Protein AF-A0A6H0V696-F1 (afdb_monomer)

InterPro domains:
  IPR004191 Integrase, Tn916-type, N-terminal DNA binding [PF02920] (1-30)
  IPR016177 DNA-binding domain superfamily [SSF54171] (3-30)

Sequence (32 aa):
MSEKRRDNKGRILKTGESQRKDGRYLYKYIYI

Secondary structure (DSSP, 8-state):
-PPPPB-TTSPBPPTTEEE-TTS-EEE-----

Structure (mmCIF, N/CA/C/O backbone):
data_AF-A0A6H0V696-F1
#
_entry.id   AF-A0A6H0V696-F1
#
loop_
_atom_site.group_PDB
_atom_site.id
_atom_site.type_symbol
_atom_site.label_atom_id
_atom_site.label_alt_id
_atom_site.label_comp_id
_atom_site.label_asym_id
_atom_site.label_entity_id
_atom_site.label_seq_id
_atom_site.pdbx_PDB_ins_code
_atom_site.Cartn_x
_atom_site.Cartn_y
_atom_site.Cartn_z
_atom_site.occupancy
_atom_site.B_iso_or_equiv
_atom_site.auth_seq_id
_atom_site.auth_comp_id
_atom_site.auth_asym_id
_atom_site.auth_atom_id
_atom_site.pdbx_PDB_model_num
ATOM 1 N N . MET A 1 1 ? -0.686 17.508 9.227 1.00 67.12 1 MET A N 1
ATOM 2 C CA . MET A 1 1 ? -0.385 16.063 9.334 1.00 67.12 1 MET A CA 1
ATOM 3 C C . MET A 1 1 ? -0.916 15.400 8.076 1.00 67.12 1 MET A C 1
ATOM 5 O O . MET A 1 1 ? -2.126 15.365 7.920 1.00 67.12 1 MET A O 1
ATOM 9 N N . SER A 1 2 ? -0.052 14.990 7.142 1.00 78.62 2 SER A N 1
ATOM 10 C CA . SER A 1 2 ? -0.512 14.301 5.925 1.00 78.62 2 SER A CA 1
ATOM 11 C C . SER A 1 2 ? -1.177 12.980 6.315 1.00 78.62 2 SER A C 1
ATOM 13 O O . SER A 1 2 ? -0.635 12.241 7.145 1.00 78.62 2 SER A O 1
ATOM 15 N N . GLU A 1 3 ? -2.364 12.713 5.778 1.00 84.00 3 GLU A N 1
ATOM 16 C CA . GLU A 1 3 ? -3.092 11.485 6.066 1.00 84.00 3 GLU A CA 1
ATOM 17 C C . GLU A 1 3 ? -2.284 10.282 5.565 1.00 84.00 3 GLU A C 1
ATOM 19 O O . GLU A 1 3 ? -1.930 10.170 4.389 1.00 84.00 3 GLU A O 1
ATOM 24 N N . LYS A 1 4 ? -1.922 9.385 6.487 1.00 89.56 4 LYS A N 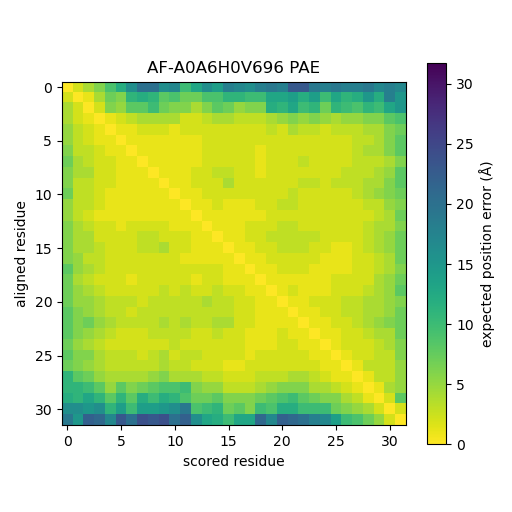1
ATOM 25 C CA . LYS A 1 4 ? -1.132 8.201 6.148 1.00 89.56 4 LYS A CA 1
ATOM 26 C C . LYS A 1 4 ? -2.041 7.147 5.534 1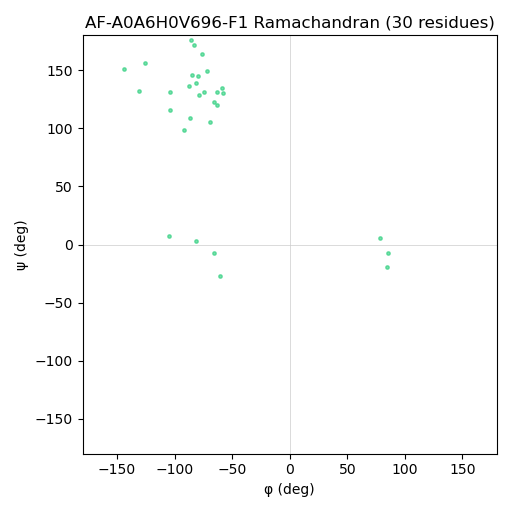.00 89.56 4 LYS A C 1
ATOM 28 O O . LYS A 1 4 ? -3.029 6.751 6.1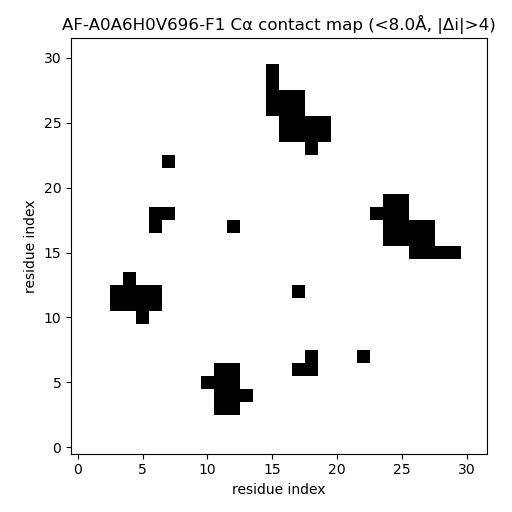47 1.00 89.56 4 LYS A O 1
ATOM 33 N N . ARG A 1 5 ? -1.652 6.627 4.368 1.00 93.19 5 ARG A N 1
ATOM 34 C CA . ARG A 1 5 ? -2.303 5.466 3.749 1.00 93.19 5 ARG A CA 1
ATOM 35 C C . ARG A 1 5 ? -2.234 4.260 4.681 1.00 93.19 5 ARG A C 1
ATOM 37 O O . ARG A 1 5 ? -1.165 3.959 5.214 1.00 93.19 5 ARG A O 1
ATOM 44 N N . ARG A 1 6 ? -3.357 3.557 4.834 1.00 94.81 6 ARG A N 1
ATOM 45 C CA . ARG A 1 6 ? -3.458 2.334 5.635 1.00 94.81 6 ARG A CA 1
ATOM 46 C C . ARG A 1 6 ? -4.028 1.177 4.831 1.00 94.81 6 ARG A C 1
ATO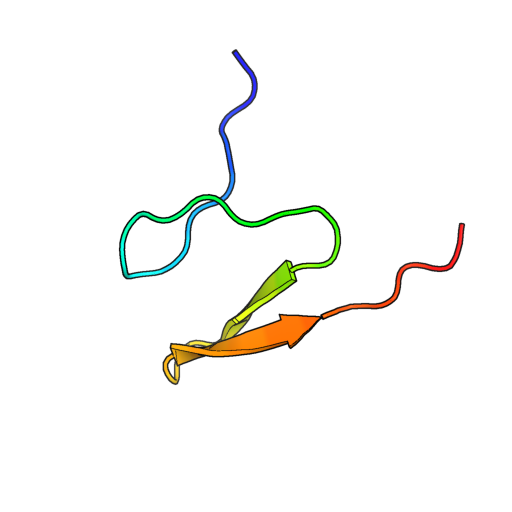M 48 O O . ARG A 1 6 ? -4.714 1.385 3.834 1.00 94.81 6 ARG A O 1
ATOM 55 N N . ASP A 1 7 ? -3.709 -0.029 5.268 1.00 94.62 7 ASP A N 1
ATOM 56 C CA . ASP A 1 7 ? -4.338 -1.254 4.793 1.00 94.62 7 ASP A CA 1
ATOM 57 C C . ASP A 1 7 ? -5.634 -1.561 5.575 1.00 94.62 7 ASP A C 1
ATOM 59 O O . ASP A 1 7 ? -5.968 -0.894 6.557 1.00 94.62 7 ASP A O 1
ATOM 63 N N . A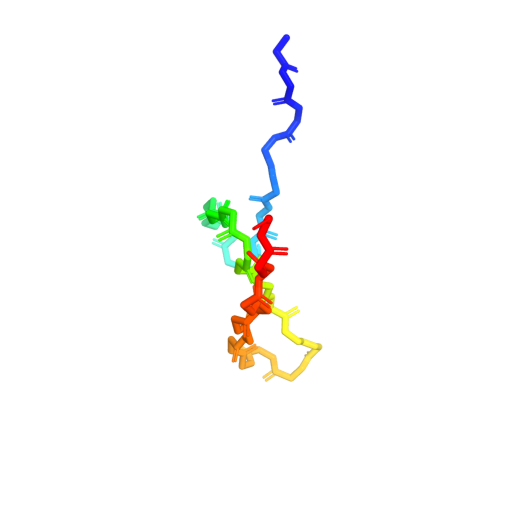SN A 1 8 ? -6.344 -2.617 5.180 1.00 94.19 8 ASN A N 1
ATOM 64 C CA . ASN A 1 8 ? -7.578 -3.078 5.826 1.00 94.19 8 ASN A CA 1
ATOM 65 C C . ASN A 1 8 ? -7.364 -3.589 7.264 1.00 94.19 8 ASN A C 1
ATOM 67 O O . ASN A 1 8 ? -8.329 -3.902 7.953 1.00 94.19 8 ASN A O 1
ATOM 71 N N . LYS A 1 9 ? -6.110 -3.705 7.721 1.00 93.19 9 LYS A N 1
ATOM 72 C CA . LYS A 1 9 ? -5.736 -4.078 9.092 1.00 93.19 9 LYS A CA 1
ATOM 73 C C . LYS A 1 9 ? -5.247 -2.868 9.904 1.00 93.19 9 LYS A C 1
ATOM 75 O O . LYS A 1 9 ? -4.754 -3.043 11.013 1.00 93.19 9 LYS A O 1
ATOM 80 N N . GLY A 1 10 ? -5.351 -1.650 9.363 1.00 93.75 10 GLY A N 1
ATOM 81 C CA . GLY A 1 10 ? -4.956 -0.404 10.025 1.00 93.75 10 GLY A CA 1
ATOM 82 C C . GLY A 1 10 ? -3.450 -0.106 10.027 1.00 93.75 10 GLY A C 1
ATOM 83 O O . GLY A 1 10 ? -3.028 0.887 10.633 1.00 93.75 10 GLY A O 1
ATOM 84 N N . ARG A 1 11 ? -2.633 -0.917 9.342 1.00 94.81 11 ARG A N 1
ATOM 85 C CA . ARG A 1 11 ? -1.176 -0.737 9.221 1.00 94.81 11 ARG A CA 1
ATOM 86 C C . ARG A 1 11 ? -0.858 0.322 8.173 1.00 94.81 11 ARG A C 1
ATOM 88 O O . ARG A 1 11 ? -1.541 0.405 7.159 1.00 94.81 11 ARG A O 1
ATOM 95 N N . ILE A 1 12 ? 0.192 1.109 8.396 1.00 94.94 12 ILE A N 1
ATOM 96 C CA . ILE A 1 12 ? 0.619 2.168 7.469 1.00 94.94 12 ILE A CA 1
ATOM 97 C C . ILE A 1 12 ? 1.309 1.553 6.245 1.00 94.94 12 ILE A C 1
ATOM 99 O O . ILE A 1 12 ? 2.217 0.741 6.394 1.00 94.94 12 ILE A O 1
ATOM 103 N N . LEU A 1 13 ? 0.905 1.985 5.051 1.00 94.25 13 LEU A N 1
ATOM 104 C CA . LEU A 1 13 ? 1.525 1.624 3.774 1.00 94.25 13 LEU A CA 1
ATOM 105 C C . LEU A 1 13 ? 2.676 2.586 3.447 1.00 94.25 13 LEU A C 1
ATOM 107 O O . LEU A 1 13 ? 2.530 3.802 3.599 1.00 94.25 13 LEU A O 1
ATOM 111 N N . LYS A 1 14 ? 3.806 2.057 2.972 1.00 92.38 14 LYS A N 1
ATOM 112 C CA . LYS A 1 14 ? 4.940 2.839 2.460 1.00 92.38 14 LYS A CA 1
ATOM 113 C C . LYS A 1 14 ? 4.721 3.252 1.001 1.00 92.38 14 LYS A C 1
ATOM 115 O O . LYS A 1 14 ? 3.782 2.821 0.331 1.00 92.38 14 LYS A O 1
ATOM 120 N N . THR A 1 15 ? 5.604 4.108 0.492 1.00 91.69 15 THR A N 1
ATOM 121 C CA . THR A 1 15 ? 5.596 4.538 -0.912 1.00 91.69 15 THR A CA 1
ATOM 122 C C . THR A 1 15 ? 5.713 3.335 -1.846 1.00 91.69 15 THR A C 1
ATOM 124 O O . THR A 1 15 ? 6.570 2.476 -1.655 1.00 91.69 15 THR A O 1
ATOM 127 N N . GLY A 1 16 ? 4.829 3.266 -2.841 1.00 91.62 16 GLY A N 1
ATOM 128 C CA . GLY A 1 16 ? 4.726 2.135 -3.765 1.00 91.62 16 GLY A CA 1
ATOM 129 C C . GLY A 1 16 ? 3.871 0.974 -3.245 1.00 91.62 16 GLY A C 1
ATOM 130 O O . GLY A 1 16 ? 3.359 0.206 -4.054 1.00 91.62 16 GLY A O 1
ATOM 131 N N . GLU A 1 17 ? 3.622 0.862 -1.935 1.00 94.88 17 GLU A N 1
ATOM 132 C CA . GLU A 1 17 ? 2.785 -0.205 -1.379 1.00 94.88 17 GLU A CA 1
ATOM 133 C C . GLU A 1 17 ? 1.292 0.107 -1.503 1.00 94.88 17 GLU A C 1
ATOM 135 O O . GLU A 1 17 ? 0.822 1.214 -1.227 1.00 94.88 17 GLU A O 1
ATOM 140 N N . SER A 1 18 ? 0.514 -0.912 -1.859 1.00 94.12 18 SER A N 1
ATOM 141 C CA . SER A 1 18 ? -0.946 -0.900 -1.872 1.00 94.12 18 SER A CA 1
ATOM 142 C C . SER A 1 18 ? -1.497 -2.261 -1.456 1.00 94.12 18 SER A C 1
ATOM 144 O O . SER A 1 18 ? -0.855 -3.287 -1.677 1.00 94.12 18 SER A O 1
ATOM 146 N N . GLN A 1 19 ? -2.685 -2.277 -0.849 1.00 96.31 19 GLN A N 1
ATOM 147 C CA . GLN A 1 19 ? -3.422 -3.512 -0.604 1.00 96.31 19 GLN A CA 1
ATOM 148 C C . GLN A 1 19 ? -4.566 -3.618 -1.612 1.00 96.31 19 GLN A C 1
ATOM 150 O O . GLN A 1 19 ? -5.320 -2.667 -1.823 1.00 96.31 19 GLN A O 1
ATOM 155 N N . ARG A 1 20 ? -4.681 -4.776 -2.257 1.00 93.12 20 ARG A N 1
ATOM 156 C CA . ARG A 1 20 ? -5.795 -5.109 -3.144 1.00 93.12 20 ARG A CA 1
ATOM 157 C C . ARG A 1 20 ? -7.037 -5.455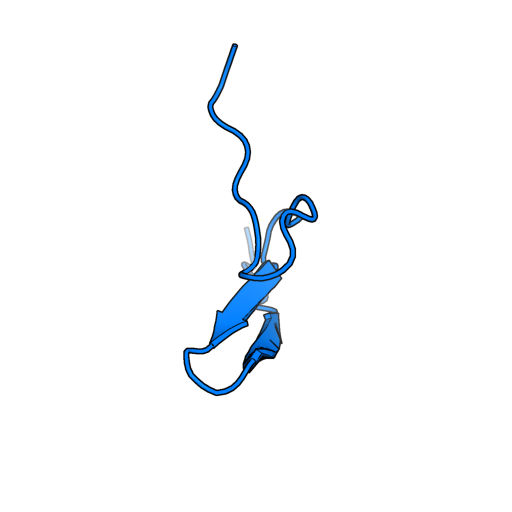 -2.316 1.00 93.12 20 ARG A C 1
ATOM 159 O O . ARG A 1 20 ? -6.949 -5.761 -1.130 1.00 93.12 20 ARG A O 1
ATOM 166 N N . LYS A 1 21 ? -8.207 -5.454 -2.961 1.00 92.19 21 LYS A N 1
ATOM 167 C CA . LYS A 1 21 ? -9.488 -5.792 -2.308 1.00 92.19 21 LYS A CA 1
ATOM 168 C C . LYS A 1 21 ? -9.521 -7.214 -1.732 1.00 92.19 21 LYS A C 1
ATOM 170 O O . LYS A 1 21 ? -10.218 -7.449 -0.758 1.00 92.19 21 LYS A O 1
ATOM 175 N N . ASP A 1 22 ? -8.745 -8.132 -2.305 1.00 93.00 22 ASP A N 1
ATOM 176 C CA . ASP A 1 22 ? -8.581 -9.513 -1.830 1.00 93.00 22 ASP A CA 1
ATOM 177 C C . ASP A 1 22 ? -7.578 -9.643 -0.664 1.00 93.00 22 ASP A C 1
ATOM 179 O O . ASP A 1 22 ? -7.281 -10.744 -0.212 1.00 93.00 22 ASP A O 1
ATOM 183 N N . GLY A 1 23 ? -7.028 -8.527 -0.176 1.00 91.88 23 GLY A N 1
ATOM 184 C CA . GLY A 1 23 ? -6.101 -8.488 0.952 1.00 91.88 23 GLY A CA 1
ATOM 185 C C . GLY A 1 23 ? -4.634 -8.719 0.587 1.00 91.88 23 GLY A C 1
ATOM 186 O O . GLY A 1 23 ? -3.774 -8.525 1.453 1.00 91.88 23 GLY A O 1
ATOM 187 N N . ARG A 1 24 ? -4.318 -9.072 -0.669 1.00 93.94 24 ARG A N 1
ATOM 188 C CA . ARG A 1 24 ? -2.930 -9.215 -1.135 1.00 93.94 24 ARG A CA 1
ATOM 189 C C . ARG A 1 24 ? -2.252 -7.858 -1.273 1.00 93.94 24 ARG A C 1
ATOM 191 O O . ARG A 1 24 ? -2.885 -6.857 -1.611 1.00 93.94 24 ARG A O 1
ATOM 198 N N . TYR A 1 25 ? -0.944 -7.841 -1.059 1.00 95.19 25 TYR A N 1
ATOM 199 C CA . TYR A 1 25 ? -0.127 -6.658 -1.291 1.00 95.19 25 TYR A CA 1
ATOM 200 C C . TYR A 1 25 ? 0.304 -6.552 -2.745 1.00 95.19 25 TYR A C 1
ATOM 202 O O . TYR A 1 25 ? 0.562 -7.553 -3.411 1.00 95.19 25 TYR A O 1
ATOM 210 N N . LEU A 1 26 ? 0.401 -5.316 -3.216 1.00 93.44 26 LEU A N 1
ATOM 211 C CA . LEU A 1 26 ? 1.000 -4.974 -4.489 1.00 93.44 26 LEU A CA 1
ATOM 212 C C . LEU A 1 26 ? 1.984 -3.830 -4.271 1.00 93.44 26 LEU A C 1
ATOM 214 O O . LEU A 1 26 ? 1.649 -2.825 -3.638 1.00 93.44 26 LEU A O 1
ATOM 218 N N . TYR A 1 27 ? 3.179 -3.988 -4.826 1.00 93.69 27 TYR A N 1
ATOM 219 C CA . TYR A 1 27 ? 4.172 -2.933 -4.899 1.00 93.69 27 TYR A CA 1
ATOM 220 C C . TYR A 1 27 ? 4.200 -2.383 -6.323 1.00 93.69 27 TYR A C 1
ATOM 222 O O . TYR A 1 27 ? 4.525 -3.105 -7.266 1.00 93.69 27 TYR A O 1
ATOM 230 N N . LYS A 1 28 ? 3.834 -1.112 -6.494 1.00 89.19 28 LYS A N 1
ATOM 231 C CA . LYS A 1 28 ? 4.058 -0.398 -7.747 1.00 89.19 28 LYS A CA 1
ATOM 232 C C . LYS A 1 28 ? 5.458 0.187 -7.683 1.00 89.19 28 LYS A C 1
ATOM 234 O O . LYS A 1 28 ? 5.695 1.130 -6.931 1.00 89.19 28 LYS A O 1
ATOM 239 N N . TYR A 1 29 ? 6.362 -0.373 -8.478 1.00 85.81 29 TYR A N 1
ATOM 240 C CA . TYR A 1 29 ? 7.671 0.223 -8.675 1.00 85.81 29 TYR A CA 1
ATOM 241 C C . TYR A 1 29 ? 7.480 1.514 -9.475 1.00 85.81 29 TYR A C 1
ATOM 243 O O . TYR A 1 29 ? 7.141 1.488 -10.658 1.00 85.81 29 TYR A O 1
ATOM 251 N N . ILE A 1 30 ? 7.595 2.648 -8.792 1.00 79.19 30 ILE A N 1
ATOM 252 C CA . ILE A 1 30 ? 7.581 3.964 -9.421 1.00 79.19 30 ILE A CA 1
ATOM 253 C C . ILE A 1 30 ? 9.049 4.266 -9.700 1.00 79.19 30 ILE A C 1
ATOM 255 O O . ILE A 1 30 ? 9.777 4.634 -8.782 1.00 79.19 30 ILE A O 1
ATOM 259 N N . TYR A 1 31 ? 9.499 4.032 -10.932 1.00 74.62 31 TYR A N 1
ATOM 260 C CA . TYR A 1 31 ? 10.733 4.670 -11.378 1.00 74.62 31 TYR A CA 1
ATOM 261 C C . TY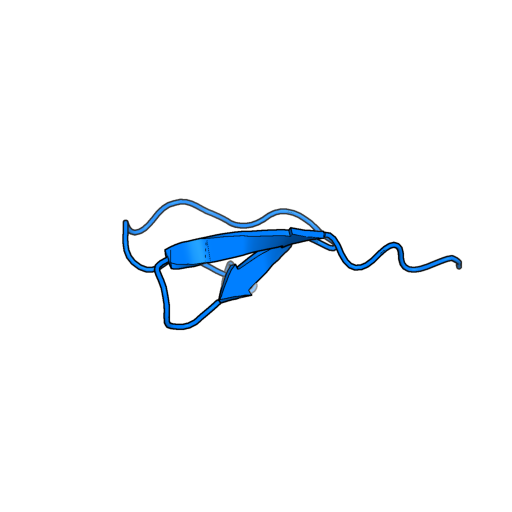R A 1 31 ? 10.451 6.174 -11.420 1.00 74.62 31 TYR A C 1
ATOM 263 O O . TYR A 1 31 ? 9.465 6.600 -12.028 1.00 74.62 31 TYR A O 1
ATOM 271 N N . ILE A 1 32 ? 11.256 6.927 -10.678 1.00 62.91 32 ILE A N 1
ATOM 272 C CA . ILE A 1 32 ? 11.379 8.380 -10.807 1.00 62.91 32 ILE A CA 1
ATOM 273 C C . ILE A 1 32 ? 12.420 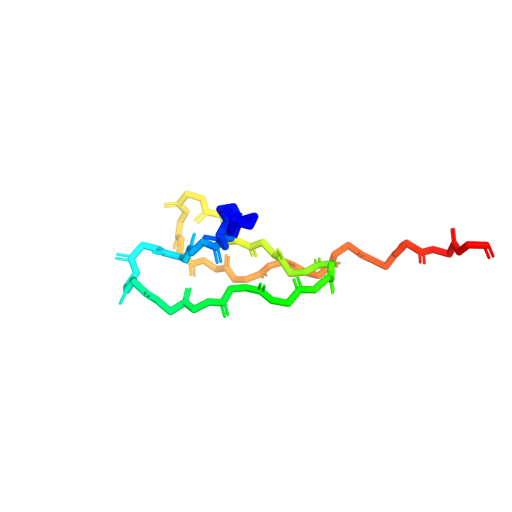8.702 -11.871 1.00 62.91 32 ILE A C 1
ATOM 275 O O . ILE A 1 32 ? 13.380 7.907 -11.995 1.00 62.91 32 ILE A O 1
#

Organi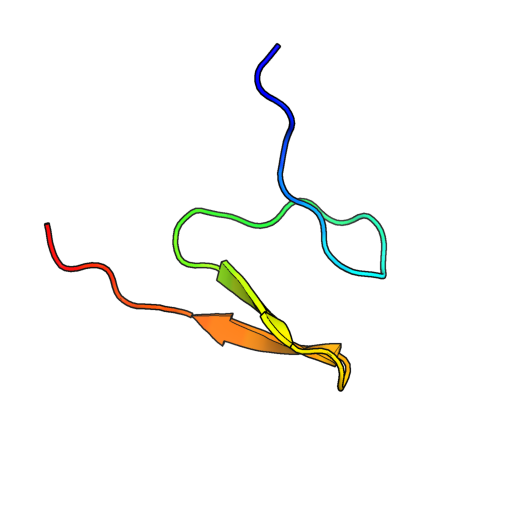sm: NCBI:txid29556

Mean predicted aligned error: 4.29 Å

pLDDT: mean 89.57, std 8.17, range [62.91, 96.31]

Nearest PDB structures (foldseek):
  1tn9-assembly1_A  TM=7.478E-01  e=1.556E-02  Enterococcus faecalis
  8bty-assembly1_A  TM=4.882E-01  e=6.272E+00  Streptococcus agalactiae
  6htv-assembly1_A  TM=4.509E-01  e=7.695E+00  Leuconostoc citreum
  1xf1-assembly1_A  TM=4.405E-01  e=8.238E+00  Streptococcus pyogenes

Foldseek 3Di:
DPDFDADPVRHGADQQWDADPVRDIGGHPDDD

Solvent-accessible surface area (backbone atoms only — not comparable to full-atom values): 2282 Å² total; per-residue (Å²): 130,85,84,75,55,59,42,100,83,71,47,78,51,58,93,44,49,44,64,47,97,88,68,49,78,46,73,52,85,76,84,129

Radius of gyration: 10.24 Å; Cα contacts (8 Å, |Δi|>4): 32; chains: 1; bounding box: 21×26×21 Å